Protein AF-A0A929HLZ1-F1 (afdb_monomer_lite)

Foldseek 3Di:
DPQDLVLLVVLCVVPVDDSVVSVVQCVVVVSDSVRD

Structure (mmCIF, N/CA/C/O backbone):
data_AF-A0A929HLZ1-F1
#
_entry.id   AF-A0A929HLZ1-F1
#
loop_
_atom_site.group_PDB
_atom_site.id
_atom_site.type_symbol
_atom_site.label_atom_id
_atom_site.label_alt_id
_atom_site.label_comp_id
_atom_site.label_asym_id
_atom_site.label_entity_id
_atom_site.label_seq_id
_atom_site.pdbx_PDB_ins_code
_atom_site.Cartn_x
_atom_site.Cartn_y
_atom_site.Cartn_z
_atom_site.occupancy
_atom_site.B_iso_or_equiv
_atom_site.auth_seq_id
_atom_site.auth_comp_id
_atom_site.auth_asym_id
_atom_site.auth_atom_id
_atom_site.pdbx_PDB_model_num
ATOM 1 N N . MET A 1 1 ? 4.875 -0.052 -12.987 1.00 60.66 1 MET A N 1
ATOM 2 C CA . MET A 1 1 ? 4.383 1.096 -12.195 1.00 60.66 1 MET A CA 1
ATOM 3 C C . MET A 1 1 ? 5.244 1.291 -10.958 1.00 60.66 1 MET A C 1
ATOM 5 O O . MET A 1 1 ? 5.642 0.303 -10.353 1.00 60.66 1 MET A O 1
ATOM 9 N N . ALA A 1 2 ? 5.529 2.533 -10.564 1.00 78.19 2 ALA A N 1
ATOM 10 C CA . ALA A 1 2 ? 6.150 2.805 -9.271 1.00 78.19 2 ALA A CA 1
ATOM 11 C C . ALA A 1 2 ? 5.054 2.838 -8.196 1.00 78.19 2 ALA A C 1
ATOM 13 O O . ALA A 1 2 ? 4.299 3.802 -8.117 1.00 78.19 2 ALA A O 1
ATOM 14 N N . ILE A 1 3 ? 4.943 1.778 -7.390 1.00 89.19 3 ILE A N 1
ATOM 15 C CA . ILE A 1 3 ? 4.063 1.788 -6.217 1.00 89.19 3 ILE A CA 1
ATOM 16 C C . ILE A 1 3 ? 4.606 2.823 -5.232 1.00 89.19 3 ILE A C 1
ATOM 18 O O . ILE A 1 3 ? 5.718 2.683 -4.718 1.00 89.19 3 ILE A O 1
ATOM 22 N N . THR A 1 4 ? 3.837 3.882 -5.000 1.00 92.94 4 THR A N 1
ATOM 23 C CA . THR A 1 4 ? 4.228 4.969 -4.104 1.00 92.94 4 THR A CA 1
ATOM 24 C C . THR A 1 4 ? 3.930 4.600 -2.654 1.00 92.94 4 THR A C 1
ATOM 26 O O . THR A 1 4 ? 3.020 3.827 -2.358 1.00 92.94 4 THR A O 1
ATOM 29 N N . ALA A 1 5 ? 4.674 5.191 -1.718 1.00 92.81 5 ALA A N 1
ATOM 30 C CA . ALA A 1 5 ? 4.386 5.031 -0.293 1.00 92.81 5 ALA A CA 1
ATOM 31 C C . ALA A 1 5 ? 2.979 5.540 0.078 1.00 92.81 5 ALA A C 1
ATOM 33 O O . ALA A 1 5 ? 2.380 5.023 1.017 1.00 92.81 5 ALA A O 1
ATOM 34 N N . ALA A 1 6 ? 2.446 6.510 -0.676 1.00 93.75 6 ALA A N 1
ATOM 35 C CA . ALA A 1 6 ? 1.082 7.002 -0.520 1.00 93.75 6 ALA A CA 1
ATOM 36 C C . ALA A 1 6 ? 0.044 5.919 -0.855 1.00 93.75 6 ALA A C 1
ATOM 38 O O . ALA A 1 6 ? -0.824 5.668 -0.029 1.00 93.75 6 ALA A O 1
ATOM 39 N N . LEU A 1 7 ? 0.196 5.208 -1.982 1.00 93.56 7 LEU A N 1
ATOM 40 C CA . LEU A 1 7 ? -0.706 4.108 -2.363 1.00 93.56 7 LEU A CA 1
ATOM 41 C C . LEU A 1 7 ? -0.692 2.978 -1.324 1.00 93.56 7 LEU A C 1
ATOM 43 O O . LEU A 1 7 ? -1.737 2.473 -0.928 1.00 93.56 7 LEU A O 1
ATOM 47 N N . VAL A 1 8 ? 0.496 2.606 -0.832 1.00 94.19 8 VAL A N 1
ATOM 48 C CA . VAL A 1 8 ? 0.631 1.574 0.215 1.00 94.19 8 VAL A CA 1
ATOM 49 C C . VAL A 1 8 ? -0.048 2.0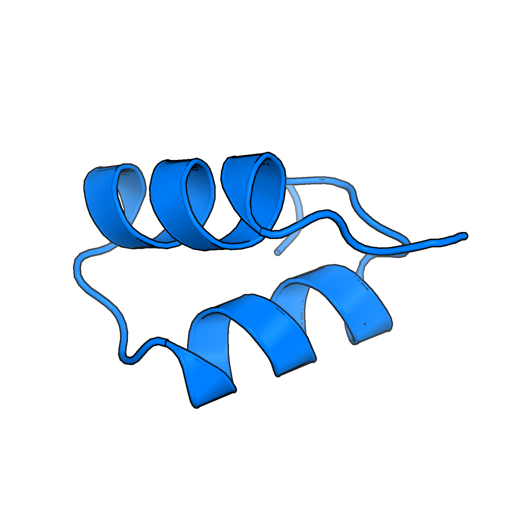16 1.511 1.00 94.19 8 VAL A C 1
ATOM 51 O O . VAL A 1 8 ? -0.683 1.202 2.179 1.00 94.19 8 VAL A O 1
ATOM 54 N N . LYS A 1 9 ? 0.081 3.298 1.872 1.00 94.88 9 LYS A N 1
ATOM 55 C CA . LYS A 1 9 ? -0.558 3.867 3.061 1.00 94.88 9 LYS A CA 1
ATOM 56 C C . LYS A 1 9 ? -2.081 3.885 2.920 1.00 94.88 9 LYS A C 1
ATOM 58 O O . LYS A 1 9 ? -2.758 3.478 3.854 1.00 94.88 9 LYS A O 1
ATOM 63 N N . GLU A 1 10 ? -2.597 4.293 1.767 1.00 95.19 1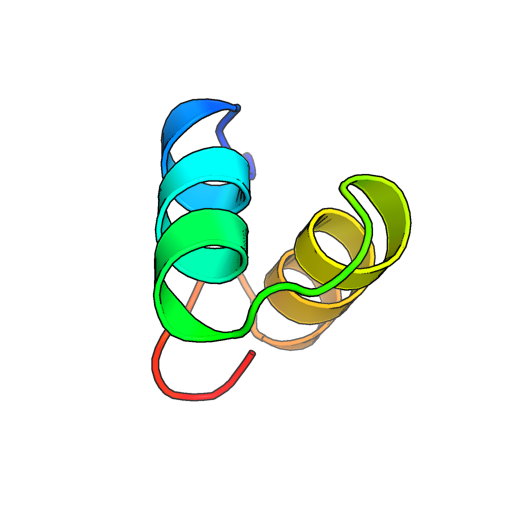0 GLU A N 1
ATOM 64 C CA . GLU A 1 10 ? -4.033 4.324 1.483 1.00 95.19 10 GLU A CA 1
ATOM 65 C C . GLU A 1 10 ? -4.651 2.921 1.535 1.00 95.19 10 GLU A C 1
ATOM 67 O O . GLU A 1 10 ? -5.636 2.702 2.239 1.00 95.19 10 GLU A O 1
ATOM 72 N N . LEU A 1 11 ? -4.022 1.933 0.888 1.00 95.12 11 LEU A N 1
ATOM 73 C CA . LEU A 1 11 ? -4.485 0.545 0.952 1.00 95.12 11 LEU A CA 1
ATOM 74 C C . LEU A 1 11 ? -4.444 -0.011 2.385 1.00 95.12 11 LEU A C 1
ATOM 76 O O . LEU A 1 11 ? -5.350 -0.732 2.811 1.00 95.12 11 LEU A O 1
ATOM 80 N N . ARG A 1 12 ? -3.423 0.360 3.164 1.00 95.00 12 ARG A N 1
ATOM 81 C CA . ARG A 1 12 ? -3.320 -0.001 4.581 1.00 95.00 12 ARG A CA 1
ATOM 82 C C . ARG A 1 12 ? -4.419 0.636 5.426 1.00 95.00 12 ARG A C 1
ATOM 84 O O . ARG A 1 12 ? -4.938 -0.026 6.316 1.00 95.00 12 ARG A O 1
ATOM 91 N N . GLU A 1 13 ? -4.768 1.893 5.184 1.00 95.44 13 GLU A N 1
ATOM 92 C CA . GLU A 1 13 ? -5.855 2.575 5.899 1.00 95.44 13 GLU A CA 1
ATOM 93 C C . GLU A 1 13 ? -7.224 1.977 5.546 1.00 95.44 13 GLU A C 1
ATOM 95 O O . GLU A 1 13 ? -8.070 1.847 6.428 1.00 95.44 13 GLU A O 1
ATOM 100 N N . ARG A 1 14 ? -7.419 1.535 4.296 1.00 94.12 14 ARG A N 1
ATOM 101 C CA . ARG A 1 14 ? -8.650 0.863 3.845 1.00 94.12 14 ARG A CA 1
ATOM 102 C C . ARG A 1 14 ? -8.810 -0.551 4.407 1.00 94.12 14 ARG A C 1
ATOM 104 O O . ARG A 1 14 ? -9.914 -0.933 4.779 1.00 94.12 14 ARG A O 1
ATOM 111 N N . THR A 1 15 ? -7.733 -1.338 4.431 1.00 94.00 15 THR A N 1
ATOM 112 C CA . THR A 1 15 ? -7.798 -2.782 4.740 1.00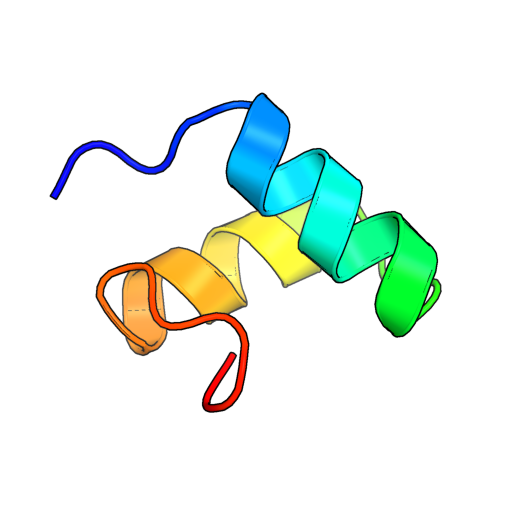 94.00 15 THR A CA 1
ATOM 113 C C . THR A 1 15 ? -7.299 -3.148 6.136 1.00 94.00 15 THR A C 1
ATOM 115 O O . THR A 1 15 ? -7.611 -4.223 6.637 1.00 94.00 15 THR A O 1
ATOM 118 N N . GLY A 1 16 ? -6.488 -2.293 6.765 1.00 93.62 16 GLY A N 1
ATOM 119 C CA . GLY A 1 16 ? -5.780 -2.597 8.011 1.00 93.62 16 GLY A CA 1
ATOM 120 C C . GLY A 1 16 ? -4.590 -3.553 7.852 1.00 93.62 16 GLY A C 1
ATOM 121 O O . GLY A 1 16 ? -3.971 -3.917 8.853 1.00 93.62 16 GLY A O 1
ATOM 122 N N . SER A 1 17 ? -4.247 -3.954 6.624 1.00 93.31 17 SER A N 1
ATOM 123 C CA . SER A 1 17 ? -3.193 -4.939 6.358 1.00 93.31 17 SER A CA 1
ATOM 124 C C . SER A 1 17 ? -1.784 -4.409 6.652 1.00 93.31 17 SER A C 1
ATOM 126 O O . SER A 1 17 ? -1.521 -3.202 6.699 1.00 93.31 17 SER A O 1
ATOM 128 N N . GLY A 1 18 ? -0.830 -5.325 6.826 1.00 93.31 18 GLY A N 1
ATOM 129 C CA . GLY A 1 18 ? 0.579 -4.976 6.984 1.00 93.31 18 GLY A CA 1
ATOM 130 C C . GLY A 1 18 ? 1.126 -4.191 5.784 1.00 93.31 18 GLY A C 1
ATOM 131 O O . GLY A 1 18 ? 0.692 -4.358 4.645 1.00 93.31 18 GLY A O 1
ATOM 132 N N . MET A 1 19 ? 2.116 -3.324 6.026 1.00 91.69 19 MET A N 1
ATOM 133 C CA . MET A 1 19 ? 2.739 -2.479 4.990 1.00 91.69 19 MET A CA 1
ATOM 134 C C . MET A 1 19 ? 3.311 -3.308 3.824 1.00 91.69 19 MET A C 1
ATOM 136 O O . MET A 1 19 ? 3.270 -2.892 2.666 1.00 91.69 19 MET A O 1
ATOM 140 N N . MET A 1 20 ? 3.854 -4.491 4.130 1.00 92.38 20 MET A N 1
ATOM 141 C CA .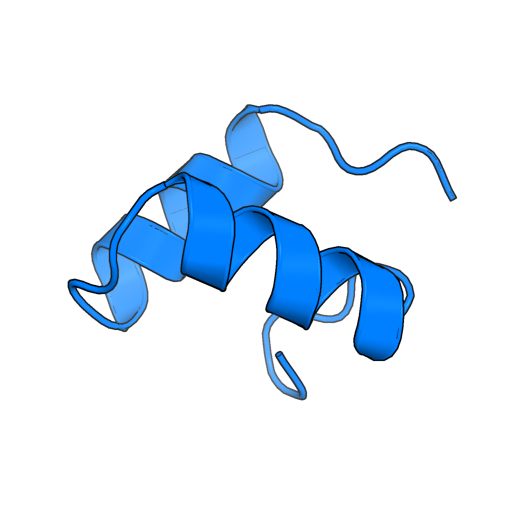 MET A 1 20 ? 4.446 -5.387 3.137 1.00 92.38 20 MET A CA 1
ATOM 142 C C . MET A 1 20 ? 3.383 -6.168 2.361 1.00 92.38 20 MET A C 1
ATOM 144 O O . MET A 1 20 ? 3.554 -6.335 1.154 1.00 92.38 20 MET A O 1
ATOM 148 N N . GLU A 1 21 ? 2.285 -6.594 2.997 1.00 95.62 21 GLU A N 1
ATOM 149 C CA . GLU A 1 21 ? 1.127 -7.141 2.281 1.00 95.62 21 GLU A CA 1
ATOM 150 C C . GLU A 1 21 ? 0.515 -6.108 1.337 1.00 95.62 21 GLU A C 1
ATOM 152 O O . GLU A 1 21 ? 0.367 -6.404 0.155 1.00 95.62 21 GLU A O 1
ATOM 157 N N . CYS A 1 22 ? 0.285 -4.874 1.801 1.00 95.69 22 CYS A N 1
ATOM 158 C CA . CYS A 1 22 ? -0.254 -3.798 0.965 1.00 95.69 22 CYS A CA 1
ATOM 159 C C . CYS A 1 22 ? 0.642 -3.530 -0.250 1.00 95.69 22 CYS A C 1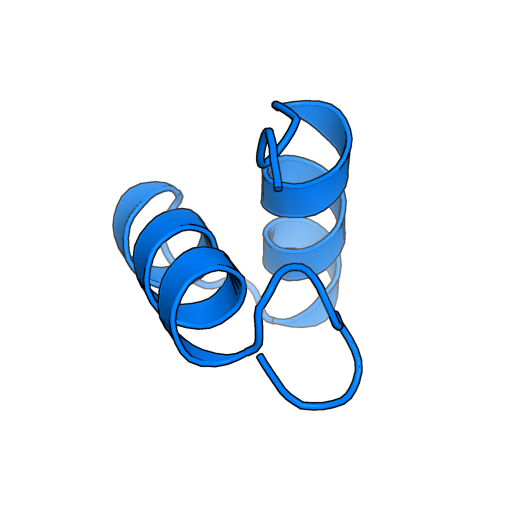
ATOM 161 O O . CYS A 1 22 ? 0.176 -3.418 -1.379 1.00 95.69 22 CYS A O 1
ATOM 163 N N . LYS A 1 23 ? 1.964 -3.479 -0.048 1.00 93.62 23 LYS A N 1
ATOM 164 C CA . LYS A 1 23 ? 2.906 -3.295 -1.155 1.00 93.62 23 LYS A CA 1
ATOM 165 C C . LYS A 1 23 ? 2.868 -4.465 -2.141 1.00 93.62 23 LYS A C 1
ATOM 167 O O . LYS A 1 23 ? 2.915 -4.227 -3.343 1.00 93.62 23 LYS A O 1
ATOM 172 N N . LYS A 1 24 ? 2.805 -5.711 -1.663 1.00 94.44 24 LYS A N 1
ATOM 173 C CA . LYS A 1 24 ? 2.715 -6.898 -2.531 1.00 94.44 24 LYS A CA 1
ATOM 174 C C . LYS A 1 24 ? 1.417 -6.916 -3.333 1.00 94.44 24 LYS A C 1
ATOM 176 O O . LYS A 1 24 ? 1.475 -7.168 -4.531 1.00 94.44 24 LYS A O 1
ATOM 181 N N . ALA A 1 25 ? 0.295 -6.612 -2.689 1.00 94.44 25 ALA A N 1
ATOM 182 C CA . ALA A 1 25 ? -1.012 -6.533 -3.321 1.00 94.44 25 ALA A CA 1
ATOM 183 C C . ALA A 1 25 ? -1.029 -5.470 -4.425 1.00 94.44 25 ALA A C 1
ATOM 185 O O . ALA A 1 25 ? -1.338 -5.771 -5.571 1.00 94.44 25 ALA A O 1
ATOM 186 N N . LEU A 1 26 ? -0.528 -4.267 -4.134 1.00 94.25 26 LEU A N 1
ATOM 187 C CA . LEU A 1 26 ? -0.403 -3.210 -5.137 1.00 94.25 26 LEU A CA 1
ATOM 188 C C . LEU A 1 26 ? 0.532 -3.596 -6.281 1.00 94.25 26 LEU A C 1
ATOM 190 O O . LEU A 1 26 ? 0.263 -3.255 -7.424 1.00 94.25 26 LEU A O 1
ATOM 194 N N . VAL A 1 27 ? 1.622 -4.320 -6.021 1.00 94.12 27 VAL A N 1
ATOM 195 C CA . VAL A 1 27 ? 2.486 -4.822 -7.101 1.00 94.12 27 VAL A CA 1
ATOM 196 C C . VAL A 1 27 ? 1.751 -5.848 -7.972 1.00 94.12 27 VAL A C 1
ATOM 198 O O . VAL A 1 27 ? 1.876 -5.781 -9.192 1.00 94.12 27 VAL A O 1
ATOM 201 N N . ALA A 1 28 ? 0.975 -6.759 -7.378 1.00 93.94 28 ALA A N 1
ATOM 202 C CA . ALA A 1 28 ? 0.192 -7.758 -8.109 1.00 93.94 28 ALA A CA 1
ATOM 203 C C . ALA A 1 28 ? -0.943 -7.125 -8.933 1.00 93.94 28 ALA A C 1
ATOM 205 O O . ALA A 1 28 ? -1.193 -7.544 -10.061 1.00 93.94 28 ALA A O 1
ATOM 206 N N . SER A 1 29 ? -1.556 -6.068 -8.404 1.00 93.88 29 SER A N 1
ATOM 207 C CA . SER A 1 29 ? -2.646 -5.318 -9.036 1.00 93.88 29 SER A CA 1
ATOM 208 C C . SER A 1 29 ? -2.159 -4.128 -9.869 1.00 93.88 29 SER A C 1
ATOM 210 O O . SER A 1 29 ? -2.949 -3.270 -10.245 1.00 93.88 29 SER A O 1
ATOM 212 N N . ASN A 1 30 ? -0.854 -4.025 -10.160 1.00 90.88 30 ASN A N 1
ATOM 213 C CA . ASN A 1 30 ? -0.258 -2.911 -10.915 1.00 90.88 30 ASN A CA 1
ATOM 214 C C . ASN A 1 30 ? -0.556 -1.499 -10.357 1.00 90.88 30 ASN A C 1
ATOM 216 O O . ASN A 1 30 ? -0.482 -0.503 -11.076 1.00 90.88 30 ASN A O 1
ATOM 220 N N . GLY A 1 31 ? -0.819 -1.396 -9.058 1.00 90.25 31 GLY A N 1
ATOM 221 C CA . GLY A 1 31 ? -1.123 -0.157 -8.348 1.00 90.25 31 GLY A CA 1
ATOM 222 C C . GLY A 1 31 ? -2.608 0.179 -8.272 1.00 90.25 31 GLY A C 1
ATOM 223 O O . GLY A 1 31 ? -2.931 1.269 -7.813 1.00 90.25 31 GLY A O 1
ATOM 224 N N . ASP A 1 32 ? -3.487 -0.729 -8.693 1.00 91.00 32 ASP A N 1
ATOM 225 C CA . ASP A 1 32 ? -4.931 -0.595 -8.530 1.00 91.00 32 ASP A CA 1
ATOM 226 C C . ASP A 1 32 ? -5.346 -0.961 -7.094 1.00 91.00 32 ASP A C 1
ATOM 228 O O . ASP A 1 32 ? -5.200 -2.111 -6.684 1.00 91.00 32 ASP A O 1
ATOM 232 N N . ILE A 1 33 ? -5.822 0.022 -6.322 1.00 89.06 33 ILE A N 1
ATOM 233 C CA . ILE A 1 33 ? -6.231 -0.155 -4.916 1.00 89.06 33 ILE A CA 1
ATOM 234 C C . ILE A 1 33 ? -7.555 -0.920 -4.803 1.00 89.06 33 ILE A C 1
ATOM 236 O O . ILE A 1 33 ? -7.791 -1.567 -3.790 1.00 89.06 33 ILE A O 1
ATOM 240 N N . ASP A 1 34 ? -8.429 -0.866 -5.808 1.00 89.12 34 ASP A N 1
ATOM 241 C CA . ASP A 1 34 ? -9.714 -1.569 -5.733 1.00 89.12 34 ASP A CA 1
ATOM 242 C C . ASP A 1 34 ? -9.563 -3.069 -6.024 1.00 89.12 34 ASP A C 1
ATOM 244 O O . ASP A 1 34 ? -10.415 -3.867 -5.630 1.00 89.12 34 ASP A O 1
ATOM 248 N N . VAL A 1 35 ? -8.460 -3.451 -6.676 1.00 85.94 35 VAL A N 1
ATOM 249 C CA . VAL A 1 35 ? -8.101 -4.843 -6.986 1.00 85.94 35 VAL A CA 1
ATOM 250 C C . VAL A 1 35 ? -7.042 -5.404 -6.021 1.00 85.94 35 VAL A C 1
ATOM 252 O O . VAL A 1 35 ? -6.917 -6.622 -5.901 1.00 85.94 35 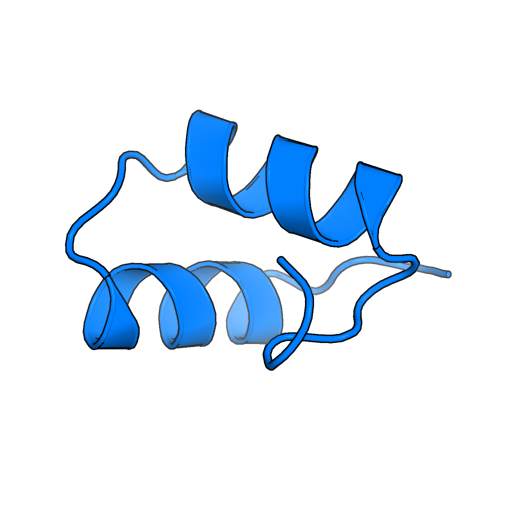VAL A O 1
ATOM 255 N N . ALA A 1 36 ? -6.249 -4.547 -5.369 1.00 81.81 36 ALA A N 1
ATOM 256 C CA . ALA A 1 36 ? -5.219 -4.914 -4.385 1.00 81.81 36 ALA A CA 1
ATOM 257 C C . ALA A 1 36 ? -5.808 -5.228 -3.002 1.00 81.81 36 ALA A C 1
ATOM 259 O O . ALA A 1 36 ? -5.359 -6.231 -2.405 1.00 81.81 36 ALA A O 1
#

Sequence (36 aa):
MAITAALVKELRERTGSGMMECKKALVASNGDIDVA

pLDDT: mean 91.43, std 6.38, range [60.66, 95.69]

Radius of gyration: 8.0 Å; chains: 1; bounding box: 16×15×20 Å

Secondary structure (DSSP, 8-state):
----HHHHHHHHHHH---HHHHHHHHHHTTT-TTT-